Protein AF-A0A829Z7B9-F1 (afdb_monomer)

Organism: NCBI:txid69824

Sequence (112 aa):
MGLICAYKDDEWYDELYELGFYLGRFIYFIDAYEDIEDDLKKGNYNPLKKMYQTKQFDERCKDILELMISEATMAFERLPIIENAEIIRNILYSGVWTKYELIKKKRMEGRK

Solvent-accessible surface area (backbone atoms only — not comparable to full-atom values): 6152 Å² total; per-residue (Å²): 86,14,66,75,56,28,75,54,97,54,99,57,22,66,42,30,22,44,21,24,33,25,42,41,48,29,56,54,51,54,49,45,60,70,41,42,72,59,29,61,73,72,69,48,91,51,94,53,60,76,50,64,79,42,98,56,31,72,58,55,52,48,54,52,41,50,52,22,43,51,50,15,45,56,26,52,72,71,47,92,65,73,79,64,40,66,60,52,46,48,39,67,75,45,47,54,57,55,54,50,52,54,49,52,50,54,52,61,59,74,72,111

Secondary structure (DSSP, 8-state):
-HHHH--S-STTHHHHHHHHHHHHHHHHHHHHHHHHHHHHHHT---TTHHHHTSTTHHHHHHHHHHHHHHHHHHHHHHS---TTHHHHHHIIIIIHHHHHHHHHHHHHHHT-

Radius of gyration: 15.91 Å; Cα contacts (8 Å, |Δi|>4): 92; chains: 1; bounding box: 40×19×47 Å

Foldseek 3Di:
DLCVQQVDDDPLSVLSSQLCVLVVVLVLLLVLVLCVVVCVVVVHDGPLVVVVVDPCSLVVSVVSNCVSLVRNVVSLVPDPDDPCSVVVCCCSVPVSVVSSVVSVVVVVVVVD

pLDDT: mean 94.7, std 6.95, range [43.78, 98.5]

Structure (mmCIF, N/CA/C/O backbone):
data_AF-A0A829Z7B9-F1
#
_entry.id   AF-A0A829Z7B9-F1
#
loop_
_atom_site.group_PDB
_atom_site.id
_atom_site.type_symbol
_atom_site.label_atom_id
_atom_site.label_alt_id
_atom_site.label_comp_id
_atom_site.label_asym_id
_atom_site.label_entity_id
_atom_site.label_seq_id
_atom_site.pdbx_PDB_ins_code
_atom_site.Cartn_x
_atom_site.Cartn_y
_atom_site.Cartn_z
_atom_site.occupancy
_atom_site.B_iso_or_equiv
_atom_site.auth_seq_id
_atom_site.auth_comp_id
_atom_site.auth_asym_id
_atom_site.auth_atom_id
_atom_site.pdbx_PDB_model_num
ATOM 1 N N . MET A 1 1 ? -6.009 -2.625 -9.586 1.00 83.31 1 MET A N 1
ATOM 2 C CA . MET A 1 1 ? -5.391 -1.457 -10.248 1.00 83.31 1 MET A CA 1
ATOM 3 C C . MET A 1 1 ? -4.169 -1.813 -11.102 1.00 83.31 1 MET A C 1
ATOM 5 O O . MET A 1 1 ? -3.734 -0.935 -11.826 1.00 83.31 1 MET A O 1
ATOM 9 N N . GLY A 1 2 ? -3.670 -3.062 -11.125 1.00 91.38 2 GLY A N 1
ATOM 10 C CA . GLY A 1 2 ? -2.491 -3.445 -11.932 1.00 91.38 2 GLY A CA 1
ATOM 11 C C . GLY A 1 2 ? -2.566 -3.062 -13.414 1.00 91.38 2 GLY A C 1
ATOM 12 O O . GLY A 1 2 ? -1.649 -2.435 -13.927 1.00 91.38 2 GLY A O 1
ATOM 13 N N . LEU A 1 3 ? -3.714 -3.295 -14.061 1.00 93.56 3 LEU A N 1
ATOM 14 C CA . LEU A 1 3 ? -3.943 -2.925 -15.468 1.00 93.56 3 LEU A CA 1
ATOM 15 C C . LEU A 1 3 ? -3.804 -1.420 -15.767 1.00 93.56 3 LEU A C 1
ATOM 17 O O . LEU A 1 3 ? -3.608 -1.052 -16.917 1.00 93.56 3 LEU A O 1
ATOM 21 N N . ILE A 1 4 ? -3.927 -0.544 -14.762 1.00 92.31 4 ILE A N 1
ATOM 22 C CA . ILE A 1 4 ? -3.727 0.903 -14.951 1.00 92.31 4 ILE A CA 1
ATOM 23 C C . ILE A 1 4 ? -2.240 1.204 -15.181 1.00 92.31 4 ILE A C 1
ATOM 25 O O . ILE A 1 4 ? -1.909 2.097 -15.954 1.00 92.31 4 ILE A O 1
ATOM 29 N N . CYS A 1 5 ? -1.351 0.461 -14.520 1.00 93.44 5 CYS A N 1
ATOM 30 C CA . CYS A 1 5 ? 0.095 0.598 -14.673 1.00 93.44 5 CYS A CA 1
ATOM 31 C C . CYS A 1 5 ? 0.612 -0.198 -15.880 1.00 93.44 5 CYS A C 1
ATOM 33 O O . CYS A 1 5 ? 1.442 0.304 -16.633 1.00 93.44 5 CYS A O 1
ATOM 35 N N . ALA A 1 6 ? 0.087 -1.405 -16.099 1.00 96.12 6 ALA A N 1
ATOM 36 C CA . ALA A 1 6 ? 0.441 -2.273 -17.219 1.00 96.12 6 ALA A CA 1
ATOM 37 C C . ALA A 1 6 ? -0.373 -1.930 -18.481 1.00 96.12 6 ALA A C 1
ATOM 39 O O . ALA A 1 6 ? -1.229 -2.696 -18.923 1.00 96.12 6 ALA A O 1
ATOM 40 N N . TYR A 1 7 ? -0.140 -0.737 -19.041 1.00 92.38 7 TYR A N 1
ATOM 41 C CA . TYR A 1 7 ? -0.904 -0.237 -20.193 1.00 92.38 7 TYR A CA 1
ATOM 42 C C . TYR A 1 7 ? -0.614 -0.994 -21.501 1.00 92.38 7 TYR A C 1
ATOM 44 O O . TYR A 1 7 ? -1.411 -0.931 -22.440 1.00 92.38 7 TYR A O 1
ATOM 52 N N . LYS A 1 8 ? 0.537 -1.669 -21.576 1.00 95.12 8 LYS A N 1
ATOM 53 C CA . LYS A 1 8 ? 1.028 -2.381 -22.752 1.00 95.12 8 LYS A CA 1
ATOM 54 C C . LYS A 1 8 ? 1.502 -3.770 -22.350 1.00 95.12 8 LYS A C 1
ATOM 56 O O . LYS A 1 8 ? 2.154 -3.918 -21.326 1.00 95.12 8 LYS A O 1
ATOM 61 N N . ASP A 1 9 ? 1.147 -4.750 -23.173 1.00 96.25 9 ASP A N 1
ATOM 62 C CA . ASP A 1 9 ? 1.595 -6.139 -23.070 1.00 96.25 9 ASP A CA 1
ATOM 63 C C . ASP A 1 9 ? 2.992 -6.256 -23.703 1.00 96.25 9 ASP A C 1
ATOM 65 O O . ASP A 1 9 ? 3.135 -6.444 -24.914 1.00 96.25 9 ASP A O 1
ATOM 69 N N . ASP A 1 10 ? 4.018 -5.969 -22.903 1.00 96.81 10 ASP A N 1
ATOM 70 C CA . ASP A 1 10 ? 5.433 -6.041 -23.268 1.00 96.81 10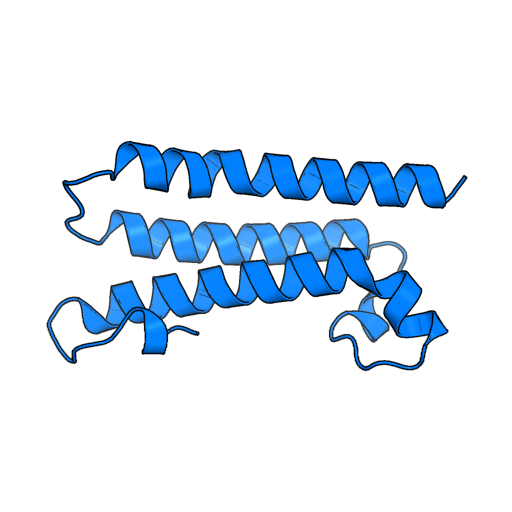 ASP A CA 1
ATOM 71 C C . ASP A 1 10 ? 6.278 -6.621 -22.126 1.00 96.81 10 ASP A C 1
ATOM 73 O O . ASP A 1 10 ? 5.741 -7.122 -21.140 1.00 96.81 10 ASP A O 1
ATOM 77 N N . GLU A 1 11 ? 7.604 -6.595 -22.263 1.00 97.12 11 GLU A N 1
ATOM 78 C CA . GLU A 1 11 ? 8.513 -7.216 -21.299 1.00 97.12 11 GLU A CA 1
ATOM 79 C C . GLU A 1 11 ? 8.433 -6.636 -19.875 1.00 97.12 11 GLU A C 1
ATOM 81 O O . GLU A 1 11 ? 8.976 -7.246 -18.962 1.00 97.12 11 GLU A O 1
ATOM 86 N N . TRP A 1 12 ? 7.761 -5.494 -19.678 1.00 96.88 12 TRP A N 1
ATOM 87 C CA . TRP A 1 12 ? 7.558 -4.861 -18.369 1.00 96.88 12 TRP A CA 1
ATOM 88 C C . TRP A 1 12 ? 6.157 -5.086 -17.803 1.00 96.88 12 TRP A C 1
ATOM 90 O O . TRP A 1 12 ? 5.836 -4.550 -16.738 1.00 96.88 12 TRP A O 1
ATOM 100 N N . TYR A 1 13 ? 5.297 -5.812 -18.525 1.00 98.00 13 TYR A N 1
ATOM 101 C CA . TYR A 1 13 ? 3.895 -5.994 -18.162 1.00 98.00 13 TYR A CA 1
ATOM 102 C C . TYR A 1 13 ? 3.748 -6.554 -16.749 1.00 98.00 13 TYR A C 1
ATOM 104 O O . TYR A 1 13 ? 2.994 -5.993 -15.953 1.00 98.00 13 TYR A O 1
ATOM 112 N N . ASP A 1 14 ? 4.480 -7.623 -16.432 1.00 97.88 14 ASP A N 1
ATOM 113 C CA . ASP A 1 14 ? 4.349 -8.334 -15.163 1.00 97.88 14 ASP A CA 1
ATOM 114 C 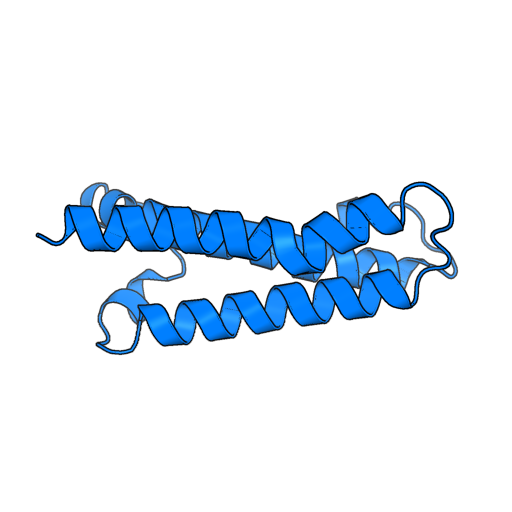C . ASP A 1 14 ? 4.764 -7.442 -13.984 1.00 97.88 14 ASP A C 1
ATOM 116 O O . ASP A 1 14 ? 3.989 -7.263 -13.041 1.00 97.88 14 ASP A O 1
ATOM 120 N N . GLU A 1 15 ? 5.923 -6.781 -14.055 1.00 98.06 15 GLU A N 1
ATOM 121 C CA . GLU A 1 15 ? 6.378 -5.869 -13.003 1.00 98.06 15 GLU A CA 1
ATOM 122 C C . GLU A 1 15 ? 5.472 -4.640 -12.856 1.00 98.06 15 GLU A C 1
ATOM 124 O O . GLU A 1 15 ? 5.156 -4.230 -11.735 1.00 98.06 15 GLU A O 1
ATOM 129 N N . LEU A 1 16 ? 5.016 -4.042 -13.963 1.00 97.88 16 LEU A N 1
ATOM 130 C CA . LEU A 1 16 ? 4.082 -2.913 -13.917 1.00 97.88 16 LEU A CA 1
ATOM 131 C C . LEU A 1 16 ? 2.728 -3.334 -13.341 1.00 97.88 16 LEU A C 1
ATOM 133 O O . LEU A 1 16 ? 2.118 -2.578 -12.573 1.00 97.88 16 LEU A O 1
ATOM 137 N N . TYR A 1 17 ? 2.256 -4.533 -13.684 1.00 98.38 17 TYR A N 1
ATOM 138 C CA . TYR A 1 17 ? 1.015 -5.078 -13.160 1.00 98.38 17 TYR A CA 1
ATOM 139 C C . TYR A 1 17 ? 1.132 -5.303 -11.657 1.00 98.38 17 TYR A C 1
ATOM 141 O O . TYR A 1 17 ? 0.257 -4.849 -10.917 1.00 98.38 17 TYR A O 1
ATOM 149 N N . GLU A 1 18 ? 2.200 -5.959 -11.197 1.00 98.38 18 GLU A N 1
ATOM 150 C CA . GLU A 1 18 ? 2.458 -6.202 -9.777 1.00 98.38 18 GLU A CA 1
ATOM 151 C C . GLU A 1 18 ? 2.564 -4.891 -8.998 1.00 98.38 18 GLU A C 1
ATOM 153 O O . GLU A 1 18 ? 1.860 -4.720 -7.998 1.00 98.38 18 GLU A O 1
ATOM 158 N N . LEU A 1 19 ? 3.346 -3.927 -9.494 1.00 97.94 19 LEU A N 1
ATOM 159 C CA . LEU A 1 19 ? 3.464 -2.598 -8.897 1.00 97.94 19 LEU A CA 1
ATOM 160 C C . LEU A 1 19 ? 2.082 -1.959 -8.708 1.00 97.94 19 LEU A C 1
ATOM 162 O O . LEU A 1 19 ? 1.706 -1.595 -7.592 1.00 97.94 19 LEU A O 1
ATOM 166 N N . GLY A 1 20 ? 1.288 -1.865 -9.778 1.00 97.56 20 GLY A N 1
ATOM 167 C CA . GLY A 1 20 ? -0.045 -1.265 -9.722 1.00 97.56 20 GLY A CA 1
ATOM 168 C C . GLY A 1 20 ? -1.055 -2.080 -8.909 1.00 97.56 20 GLY A C 1
ATOM 169 O O . GLY A 1 20 ? -1.992 -1.529 -8.322 1.00 97.56 20 GLY A O 1
ATOM 170 N N . PHE A 1 21 ? -0.900 -3.402 -8.864 1.00 98.31 21 PHE A N 1
ATOM 171 C CA . PHE A 1 21 ? -1.751 -4.295 -8.091 1.00 98.31 21 PHE A CA 1
ATOM 172 C C . PHE A 1 21 ? -1.537 -4.075 -6.597 1.00 98.31 21 PHE A C 1
ATOM 174 O O . PHE A 1 21 ? -2.494 -3.754 -5.887 1.00 98.31 21 PHE A O 1
ATOM 181 N N . TYR A 1 22 ? -0.296 -4.184 -6.134 1.00 98.50 22 TYR A N 1
ATOM 182 C CA . TYR A 1 22 ? 0.041 -4.068 -4.724 1.00 98.50 22 TYR A CA 1
ATOM 183 C C . TYR A 1 22 ? -0.087 -2.634 -4.210 1.00 98.50 22 TYR A C 1
ATOM 185 O O . TYR A 1 22 ? -0.712 -2.424 -3.168 1.00 98.50 22 TYR A O 1
ATOM 193 N N . LEU A 1 23 ? 0.368 -1.636 -4.975 1.00 97.69 23 LEU A N 1
ATOM 194 C CA . LEU A 1 23 ? 0.188 -0.228 -4.613 1.00 97.69 23 LEU A CA 1
ATOM 195 C C . LEU A 1 23 ? -1.298 0.143 -4.533 1.00 97.69 23 LEU A C 1
ATOM 197 O O . LEU A 1 23 ? -1.733 0.796 -3.586 1.00 97.69 23 LEU A O 1
ATOM 201 N N . GLY A 1 24 ? -2.109 -0.324 -5.485 1.00 97.06 24 GLY A N 1
ATOM 202 C CA . GLY A 1 24 ? -3.553 -0.102 -5.447 1.00 97.06 24 GLY A CA 1
ATOM 203 C C . GLY A 1 24 ? -4.217 -0.737 -4.225 1.00 97.06 24 GLY A C 1
ATOM 204 O O . GLY A 1 24 ? -5.102 -0.133 -3.623 1.00 97.06 24 GLY A O 1
ATOM 205 N N . ARG A 1 25 ? -3.781 -1.936 -3.817 1.00 97.88 25 ARG A N 1
ATOM 206 C CA . ARG A 1 25 ? -4.277 -2.576 -2.589 1.00 97.88 25 ARG A CA 1
ATOM 207 C C . ARG A 1 25 ? -3.823 -1.842 -1.335 1.00 97.88 25 ARG A C 1
ATOM 209 O O . ARG A 1 25 ? -4.629 -1.715 -0.421 1.00 97.88 25 ARG A O 1
ATOM 216 N N . PHE A 1 26 ? -2.591 -1.335 -1.300 1.00 97.88 26 PHE A N 1
ATOM 217 C CA . PHE A 1 26 ? -2.125 -0.472 -0.217 1.00 97.88 26 PHE A CA 1
ATOM 218 C C . PHE A 1 26 ? -3.052 0.740 -0.056 1.00 97.88 26 PHE A C 1
ATOM 220 O O . PHE A 1 26 ? -3.581 0.956 1.031 1.00 97.88 26 PHE A O 1
ATOM 227 N N . ILE A 1 27 ? -3.312 1.472 -1.149 1.00 96.56 27 ILE A N 1
ATOM 228 C CA . ILE A 1 27 ? -4.199 2.649 -1.160 1.00 96.56 27 ILE A CA 1
ATOM 229 C C . ILE A 1 27 ? -5.613 2.271 -0.701 1.00 96.56 27 ILE A C 1
ATOM 231 O O . ILE A 1 27 ? -6.187 2.939 0.151 1.00 96.56 27 ILE A O 1
ATOM 235 N N . TYR A 1 28 ? -6.159 1.170 -1.214 1.00 96.88 28 TYR A N 1
ATOM 236 C CA . TYR A 1 28 ? -7.485 0.702 -0.818 1.00 96.88 28 TYR A CA 1
ATOM 237 C C . TYR A 1 28 ? -7.572 0.347 0.674 1.00 96.88 28 TYR A C 1
ATOM 239 O O . TYR A 1 28 ? -8.541 0.696 1.344 1.00 96.88 28 TYR A O 1
ATOM 247 N N . PHE A 1 29 ? -6.569 -0.349 1.215 1.00 98.00 29 PHE A N 1
ATOM 248 C CA . PHE A 1 29 ? -6.590 -0.770 2.614 1.00 98.00 29 PHE A CA 1
ATOM 249 C C . PHE A 1 29 ? -6.301 0.364 3.589 1.00 98.00 29 PHE A C 1
ATOM 251 O O . PHE A 1 29 ? -6.883 0.363 4.671 1.00 98.00 29 PHE A O 1
ATOM 258 N N . ILE A 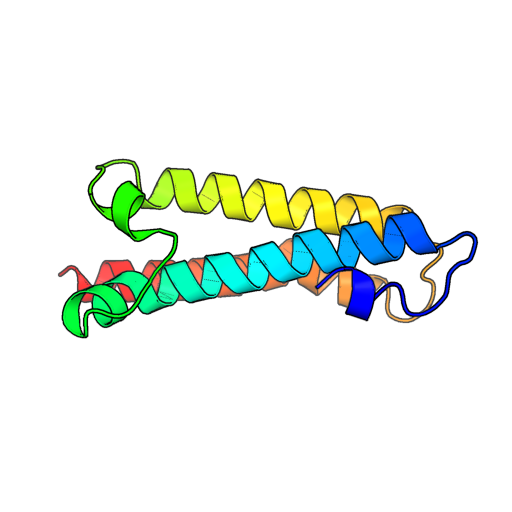1 30 ? -5.432 1.317 3.244 1.00 97.12 30 ILE A N 1
ATOM 259 C CA . ILE A 1 30 ? -5.157 2.457 4.125 1.00 97.12 30 ILE A CA 1
ATOM 260 C C . ILE A 1 30 ? -6.366 3.395 4.213 1.00 97.12 30 ILE A C 1
ATOM 262 O O . ILE A 1 30 ? -6.647 3.897 5.297 1.00 97.12 30 ILE A O 1
ATOM 266 N N . ASP A 1 31 ? -7.109 3.557 3.116 1.00 96.62 31 ASP A N 1
ATOM 267 C CA . ASP A 1 31 ? -8.377 4.296 3.058 1.00 96.62 31 ASP A CA 1
ATOM 268 C C . ASP A 1 31 ? -9.460 3.592 3.890 1.00 96.62 31 ASP A C 1
ATOM 270 O O . ASP A 1 31 ? -9.989 4.156 4.844 1.00 96.62 31 ASP A O 1
ATOM 274 N N . ALA A 1 32 ? -9.659 2.286 3.663 1.00 97.38 32 ALA A N 1
ATOM 275 C CA . ALA A 1 32 ? -10.563 1.478 4.480 1.00 97.38 32 ALA A CA 1
ATOM 276 C C . ALA A 1 32 ? -1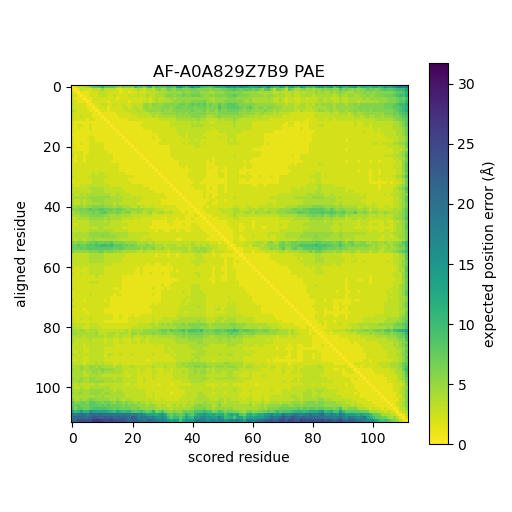0.182 1.479 5.971 1.00 97.38 32 ALA A C 1
ATOM 278 O O . ALA A 1 32 ? -11.054 1.360 6.833 1.00 97.38 32 ALA A O 1
ATOM 279 N N . TYR A 1 33 ? -8.889 1.579 6.290 1.00 96.88 33 TYR A N 1
ATOM 280 C CA . TYR A 1 33 ? -8.416 1.745 7.657 1.00 96.88 33 TYR A CA 1
ATOM 281 C C . TYR A 1 33 ? -8.748 3.146 8.185 1.00 96.88 33 TYR A C 1
ATOM 283 O O . TYR A 1 33 ? -9.254 3.233 9.296 1.00 96.88 33 TYR A O 1
ATOM 291 N N . GLU A 1 34 ? -8.520 4.225 7.437 1.00 95.88 34 GLU A N 1
ATOM 292 C CA . GLU A 1 34 ? -8.884 5.593 7.847 1.00 95.88 34 GLU A CA 1
ATOM 293 C C . GLU A 1 34 ? -10.393 5.724 8.142 1.00 95.88 34 GLU A C 1
ATOM 295 O O . GLU A 1 34 ? -10.750 6.299 9.171 1.00 95.88 34 GLU A O 1
ATOM 300 N N . ASP A 1 35 ? -11.250 5.091 7.333 1.00 96.06 35 ASP A N 1
ATOM 301 C CA . ASP A 1 35 ? -12.706 5.303 7.351 1.00 96.06 35 ASP A CA 1
ATOM 302 C C . ASP A 1 35 ? -13.532 4.273 8.145 1.00 96.06 35 ASP A C 1
ATOM 304 O O . ASP A 1 35 ? -14.745 4.442 8.302 1.00 96.06 35 ASP A O 1
ATOM 308 N N . ILE A 1 36 ? -12.922 3.209 8.688 1.00 95.69 36 ILE A N 1
ATOM 309 C CA . ILE A 1 36 ? -13.661 2.080 9.291 1.00 95.69 36 ILE A CA 1
ATOM 310 C C . ILE A 1 36 ? -14.686 2.500 10.355 1.00 95.69 36 ILE A C 1
ATOM 312 O O . ILE A 1 36 ? -15.800 1.978 10.356 1.00 95.69 36 ILE A O 1
ATOM 316 N N . GLU A 1 37 ? -14.368 3.432 11.257 1.00 93.44 37 GLU A N 1
ATOM 317 C CA . GLU A 1 37 ? -15.331 3.903 12.258 1.00 93.44 37 GLU A CA 1
ATOM 318 C C . GLU A 1 37 ? -16.570 4.549 11.624 1.00 93.44 37 GLU A C 1
ATOM 320 O O . GLU A 1 37 ? -17.697 4.297 12.060 1.00 93.44 37 GLU A O 1
ATOM 325 N N . ASP A 1 38 ? -16.375 5.387 10.610 1.00 94.69 38 ASP A N 1
ATOM 326 C CA . ASP A 1 38 ? -17.456 6.138 9.980 1.00 94.69 38 ASP A CA 1
ATOM 327 C C . ASP A 1 38 ? -18.267 5.267 9.022 1.00 94.69 38 ASP A C 1
ATOM 329 O O . ASP A 1 38 ? -19.496 5.386 8.983 1.00 94.69 38 ASP A O 1
ATOM 333 N N . ASP A 1 39 ? -17.621 4.325 8.338 1.00 96.75 39 ASP A N 1
ATOM 334 C CA . ASP A 1 39 ? -18.302 3.314 7.538 1.00 96.75 39 ASP A CA 1
ATOM 335 C C . ASP A 1 39 ? -19.206 2.428 8.392 1.00 96.75 39 ASP A C 1
ATOM 337 O O . ASP A 1 39 ? -20.351 2.159 8.020 1.00 96.75 39 ASP A O 1
ATOM 341 N N . LEU A 1 40 ? -18.738 2.015 9.575 1.00 95.06 40 LEU A N 1
ATOM 342 C CA . LEU A 1 40 ? -19.550 1.223 10.497 1.00 95.06 40 LEU A CA 1
ATOM 343 C C . LEU A 1 40 ? -20.759 2.003 11.018 1.00 95.06 40 LEU A C 1
ATOM 345 O O . LEU A 1 40 ? -21.845 1.428 11.098 1.00 95.06 40 LEU A O 1
ATOM 349 N N . LYS A 1 41 ? -20.603 3.298 11.329 1.00 95.25 41 LYS A N 1
ATOM 350 C CA . LYS A 1 41 ? -21.718 4.163 11.756 1.00 95.25 41 LYS A CA 1
ATOM 351 C C . LYS A 1 41 ? -22.754 4.361 10.649 1.00 95.25 41 LYS A C 1
ATOM 353 O O . LYS A 1 41 ? -23.948 4.361 10.932 1.00 95.25 41 LYS A O 1
ATOM 358 N N . LYS A 1 42 ? -22.304 4.542 9.404 1.00 96.38 42 LYS A N 1
ATOM 359 C CA . LYS A 1 42 ? -23.168 4.793 8.236 1.00 96.38 42 LYS A CA 1
ATOM 360 C C . LYS A 1 42 ? -23.762 3.514 7.637 1.00 96.38 42 LYS A C 1
ATOM 362 O O . LYS A 1 42 ? -24.656 3.595 6.802 1.00 96.38 42 LYS A O 1
ATOM 367 N N . GLY A 1 43 ? -23.288 2.342 8.061 1.00 95.25 43 GLY A N 1
ATOM 368 C CA . GLY A 1 43 ? -23.689 1.058 7.486 1.00 95.25 43 GLY A CA 1
ATOM 369 C C . GLY A 1 43 ? -23.068 0.782 6.113 1.00 95.25 43 GLY A C 1
ATOM 370 O O . GLY A 1 43 ? -23.547 -0.099 5.399 1.00 95.25 43 GLY A O 1
ATOM 371 N N . ASN A 1 44 ? -22.004 1.502 5.752 1.00 97.31 44 ASN A N 1
ATOM 372 C CA . ASN A 1 44 ? -21.271 1.292 4.511 1.00 97.31 44 ASN A CA 1
ATOM 373 C C . ASN A 1 44 ? -20.504 -0.036 4.541 1.00 97.31 44 ASN A C 1
ATOM 375 O O . ASN A 1 44 ? -20.161 -0.583 5.598 1.00 97.31 44 ASN A O 1
ATOM 379 N N . TYR A 1 45 ? -20.212 -0.562 3.353 1.00 96.62 45 TYR A N 1
ATOM 380 C CA . TYR A 1 45 ? -19.300 -1.689 3.226 1.00 96.62 45 TYR A CA 1
ATOM 381 C C . TYR A 1 45 ? -17.867 -1.239 3.516 1.00 96.62 45 TYR A C 1
ATOM 383 O O . TYR A 1 45 ? -17.375 -0.314 2.882 1.00 96.62 45 TYR A O 1
ATOM 391 N N . ASN A 1 46 ? -17.184 -1.964 4.401 1.00 97.94 46 ASN A N 1
ATOM 392 C CA . ASN A 1 46 ? -15.754 -1.812 4.629 1.00 97.94 46 ASN A CA 1
ATOM 393 C C . ASN A 1 46 ? -15.102 -3.206 4.720 1.00 97.94 46 ASN A C 1
ATOM 395 O O . ASN A 1 46 ? -15.577 -4.052 5.493 1.00 97.94 46 ASN A O 1
ATOM 399 N N . PRO A 1 47 ? -14.024 -3.474 3.958 1.00 97.00 47 PRO A N 1
ATOM 400 C CA . PRO A 1 47 ? -13.383 -4.792 3.907 1.00 97.00 47 PRO A CA 1
ATOM 401 C C . PRO A 1 47 ? -12.782 -5.222 5.253 1.00 97.00 47 PRO A C 1
ATOM 403 O O . PRO A 1 47 ? -12.626 -6.416 5.513 1.00 97.00 47 PRO A O 1
ATOM 406 N N . LEU A 1 48 ? -12.475 -4.270 6.135 1.00 97.25 48 LEU A N 1
ATOM 407 C CA . LEU A 1 48 ? -11.834 -4.513 7.422 1.00 97.25 48 LEU A CA 1
ATOM 408 C C . LEU A 1 48 ? -12.832 -4.735 8.570 1.00 97.25 48 LEU A C 1
ATOM 410 O O . LEU A 1 48 ? -12.427 -5.069 9.685 1.00 97.25 48 LEU A O 1
ATOM 414 N N . LYS A 1 49 ? -14.142 -4.636 8.306 1.00 96.12 49 LYS A N 1
ATOM 415 C CA . LYS A 1 49 ? -15.222 -4.737 9.305 1.00 96.12 49 LYS A CA 1
ATOM 416 C C . LYS A 1 49 ? -15.106 -5.932 10.250 1.00 96.12 49 LYS A C 1
ATOM 418 O O . LYS A 1 49 ? -15.293 -5.783 11.454 1.00 96.12 49 LYS A O 1
ATOM 423 N N . LYS A 1 50 ? -14.809 -7.124 9.724 1.00 94.56 50 LYS A N 1
ATOM 424 C CA . LYS A 1 50 ? -14.663 -8.333 10.556 1.00 94.56 50 LYS A CA 1
ATOM 425 C C . LYS A 1 50 ? -13.414 -8.272 11.438 1.00 94.56 50 LYS A C 1
ATOM 427 O O . LYS A 1 50 ? -13.451 -8.701 12.584 1.00 94.56 50 LYS A O 1
ATOM 432 N N . MET A 1 51 ? -12.318 -7.731 10.912 1.00 95.38 51 MET A N 1
ATOM 433 C CA . MET A 1 51 ? -11.045 -7.630 11.627 1.00 95.38 51 MET A CA 1
ATOM 434 C C . MET A 1 51 ? -11.102 -6.589 12.748 1.00 95.38 51 MET A C 1
ATOM 436 O O . MET A 1 51 ? -10.515 -6.810 13.807 1.00 95.38 51 MET A O 1
ATOM 440 N N . TYR A 1 52 ? -11.857 -5.506 12.539 1.00 95.06 52 TYR A N 1
ATOM 441 C CA . TYR A 1 52 ? -12.060 -4.427 13.511 1.00 95.06 52 TYR A CA 1
ATOM 442 C C . TYR A 1 52 ? -12.616 -4.907 14.859 1.00 95.06 52 TYR A C 1
ATOM 444 O O . TYR A 1 52 ? -12.366 -4.302 15.894 1.00 95.06 52 TYR A O 1
ATOM 452 N N . GLN A 1 53 ? -13.317 -6.042 14.878 1.00 90.94 53 GLN A N 1
ATOM 453 C CA . GLN A 1 53 ? -13.873 -6.638 16.097 1.00 90.94 53 GLN A CA 1
ATOM 454 C C . GLN A 1 53 ? -12.817 -7.331 16.980 1.00 90.94 53 GLN A C 1
ATOM 456 O O . GLN A 1 53 ? -13.140 -7.827 18.058 1.00 90.94 53 GLN A O 1
ATOM 461 N N . THR A 1 54 ? -11.559 -7.403 16.534 1.00 94.00 54 THR A N 1
ATOM 462 C CA . THR A 1 54 ? -10.474 -8.101 17.235 1.00 94.00 54 THR A CA 1
ATOM 463 C C . THR A 1 54 ? -9.517 -7.122 17.913 1.00 94.00 54 THR A C 1
ATOM 465 O O . THR A 1 54 ? -9.254 -6.036 17.407 1.00 94.00 54 THR A O 1
ATOM 468 N N . LYS A 1 55 ? -8.913 -7.530 19.038 1.00 91.38 55 LYS A N 1
ATOM 469 C CA . LYS A 1 55 ? -7.913 -6.710 19.754 1.00 91.38 55 LYS A CA 1
ATOM 470 C C . LYS A 1 55 ? -6.618 -6.469 18.960 1.00 91.38 55 LYS A C 1
ATOM 472 O O . LYS A 1 55 ? -5.865 -5.572 19.305 1.00 91.38 55 LYS A O 1
ATOM 477 N N . GLN A 1 56 ? -6.365 -7.274 17.927 1.00 94.31 56 GLN A N 1
ATOM 478 C CA . GLN A 1 56 ? -5.163 -7.232 17.079 1.00 94.31 56 GLN A CA 1
ATOM 479 C C . GLN A 1 56 ? -5.389 -6.424 15.792 1.00 94.31 56 GLN A C 1
ATOM 481 O O . GLN A 1 56 ? -4.601 -6.517 14.857 1.00 94.31 56 GLN A O 1
ATOM 486 N N . PHE A 1 57 ? -6.495 -5.683 15.698 1.00 94.88 57 PHE A N 1
ATOM 487 C CA . PHE A 1 57 ? -6.897 -5.001 14.472 1.00 94.88 57 PHE A CA 1
ATOM 488 C C . PHE A 1 57 ? -5.804 -4.083 13.903 1.00 94.88 57 PHE A C 1
ATOM 490 O O . PHE A 1 57 ? -5.445 -4.221 12.735 1.00 94.88 57 PHE A O 1
ATOM 497 N N . ASP A 1 58 ? -5.265 -3.181 14.727 1.00 93.81 58 ASP A N 1
ATOM 498 C CA . ASP A 1 58 ? -4.290 -2.183 14.276 1.00 93.81 58 ASP A CA 1
ATOM 499 C C . ASP A 1 58 ? -2.961 -2.841 13.839 1.00 93.81 58 ASP A C 1
ATOM 501 O O . ASP A 1 58 ? -2.353 -2.413 12.858 1.00 93.81 58 ASP A O 1
ATOM 505 N N . GLU A 1 59 ? -2.547 -3.915 14.522 1.00 95.25 59 GLU A N 1
ATOM 506 C CA . GLU A 1 59 ? -1.355 -4.713 14.191 1.00 95.25 59 GLU A CA 1
ATOM 507 C C . GLU A 1 59 ? -1.532 -5.442 12.856 1.00 95.25 59 GLU A C 1
ATOM 509 O O . GLU A 1 59 ? -0.751 -5.241 11.934 1.00 95.25 59 GLU A O 1
ATOM 514 N N . ARG A 1 60 ? -2.636 -6.177 12.682 1.00 96.44 60 ARG A N 1
ATOM 515 C CA . ARG A 1 60 ? -2.911 -6.893 11.427 1.00 96.44 60 ARG A CA 1
ATOM 516 C C . ARG A 1 60 ? -3.078 -5.961 10.230 1.00 96.44 60 ARG A C 1
ATOM 518 O O . ARG A 1 60 ? -2.716 -6.328 9.115 1.00 96.44 60 ARG A O 1
ATOM 525 N N . CYS A 1 61 ? -3.638 -4.767 10.433 1.00 96.75 61 CYS A N 1
ATOM 526 C CA . CYS A 1 61 ? -3.706 -3.766 9.369 1.00 96.75 61 CYS A CA 1
ATOM 527 C C . CYS A 1 61 ? -2.310 -3.285 8.978 1.00 96.75 61 CYS A C 1
ATOM 529 O O . CYS A 1 61 ? -2.042 -3.138 7.788 1.00 96.75 61 CYS A O 1
ATOM 531 N N . LYS A 1 62 ? -1.420 -3.080 9.956 1.00 96.75 62 LYS A N 1
ATOM 532 C CA . LYS A 1 62 ? -0.020 -2.742 9.691 1.00 96.75 62 LYS A CA 1
ATOM 533 C C . LYS A 1 62 ? 0.662 -3.840 8.878 1.00 96.75 62 LYS A C 1
ATOM 535 O O . LYS A 1 62 ? 1.214 -3.515 7.838 1.00 96.75 62 LYS A O 1
ATOM 540 N N . ASP A 1 63 ? 0.524 -5.106 9.271 1.00 97.75 63 ASP A N 1
ATOM 541 C CA . ASP A 1 63 ? 1.128 -6.242 8.558 1.00 97.75 63 ASP A CA 1
ATOM 542 C C . ASP A 1 63 ? 0.658 -6.326 7.098 1.00 97.75 63 ASP A C 1
ATOM 544 O O . ASP A 1 63 ? 1.446 -6.561 6.182 1.00 97.75 63 ASP A O 1
ATOM 548 N N . ILE A 1 64 ? -0.639 -6.101 6.853 1.00 97.88 64 ILE A N 1
ATOM 549 C CA . ILE A 1 64 ? -1.192 -6.080 5.493 1.00 97.88 64 ILE A CA 1
ATOM 550 C C . ILE A 1 64 ? -0.599 -4.924 4.692 1.00 97.88 64 ILE A C 1
ATOM 552 O O . ILE A 1 64 ? -0.193 -5.126 3.551 1.00 97.88 64 ILE A O 1
ATOM 556 N N . LEU A 1 65 ? -0.560 -3.719 5.263 1.00 98.19 65 LEU A N 1
ATOM 557 C CA . LEU A 1 65 ? -0.008 -2.543 4.595 1.00 98.19 65 LEU A CA 1
ATOM 558 C C . LEU A 1 65 ? 1.493 -2.703 4.314 1.00 98.19 65 LEU A C 1
ATOM 560 O O . LEU A 1 65 ? 1.928 -2.355 3.220 1.00 98.19 65 LEU A O 1
ATOM 564 N N . GLU A 1 66 ? 2.253 -3.275 5.253 1.00 98.12 66 GLU A N 1
ATOM 565 C CA . GLU A 1 66 ? 3.668 -3.626 5.081 1.00 98.12 66 GLU A CA 1
ATOM 566 C C . GLU A 1 66 ? 3.841 -4.588 3.914 1.00 98.12 66 GLU A C 1
ATOM 568 O O . GLU A 1 66 ? 4.573 -4.274 2.980 1.00 98.12 66 GLU A O 1
ATOM 573 N N . LEU A 1 67 ? 3.092 -5.693 3.897 1.00 98.31 67 LEU A N 1
ATOM 574 C CA . LEU A 1 67 ? 3.140 -6.648 2.795 1.00 98.31 67 LEU A CA 1
ATOM 575 C C . LEU A 1 67 ? 2.821 -5.974 1.454 1.00 98.31 67 LEU A C 1
ATOM 577 O O . LEU A 1 67 ? 3.564 -6.142 0.493 1.00 98.31 67 LEU A O 1
ATOM 581 N N . MET A 1 68 ? 1.744 -5.185 1.372 1.00 98.25 68 MET A N 1
ATOM 582 C CA . MET A 1 68 ? 1.365 -4.539 0.111 1.00 98.25 68 MET A CA 1
ATOM 583 C C . MET A 1 68 ? 2.445 -3.574 -0.381 1.00 98.25 68 MET A C 1
ATOM 585 O O . MET A 1 68 ? 2.775 -3.592 -1.564 1.00 98.25 68 MET A O 1
ATOM 589 N N . ILE A 1 69 ? 3.016 -2.733 0.486 1.00 98.12 69 ILE A N 1
ATOM 590 C CA . ILE A 1 69 ? 4.040 -1.800 0.014 1.00 98.12 69 ILE A CA 1
ATOM 591 C C . ILE A 1 69 ? 5.373 -2.493 -0.275 1.00 98.12 69 ILE A C 1
ATOM 593 O O . ILE A 1 69 ? 6.045 -2.115 -1.232 1.00 98.12 69 ILE A O 1
ATOM 597 N N . SER A 1 70 ? 5.747 -3.526 0.483 1.00 98.00 70 SER A N 1
ATOM 598 C CA . SER A 1 70 ? 6.953 -4.310 0.212 1.00 98.00 70 SER A CA 1
ATOM 599 C C . SER A 1 70 ? 6.895 -4.957 -1.168 1.00 98.00 70 SER A C 1
ATOM 601 O O . SER A 1 70 ? 7.833 -4.800 -1.944 1.00 98.00 70 SER A O 1
ATOM 603 N N . GLU A 1 71 ? 5.778 -5.596 -1.520 1.00 98.38 71 GLU A N 1
ATOM 604 C CA . GLU A 1 71 ? 5.594 -6.205 -2.841 1.00 98.38 71 GLU A CA 1
ATOM 605 C C . GLU A 1 71 ? 5.596 -5.161 -3.970 1.00 98.38 71 GLU A C 1
ATOM 607 O O . GLU A 1 71 ? 6.284 -5.333 -4.977 1.00 98.38 71 GLU A O 1
ATOM 612 N N . ALA A 1 72 ? 4.912 -4.024 -3.777 1.00 98.19 72 ALA A N 1
ATOM 613 C CA . ALA A 1 72 ? 4.949 -2.914 -4.733 1.00 98.19 72 ALA A CA 1
ATOM 614 C C . ALA A 1 72 ? 6.379 -2.391 -4.946 1.00 98.19 72 ALA A C 1
ATOM 616 O O . ALA A 1 72 ? 6.797 -2.122 -6.070 1.00 98.19 72 ALA A O 1
ATOM 617 N N . THR A 1 73 ? 7.149 -2.279 -3.865 1.00 98.12 73 THR A N 1
ATOM 618 C CA . THR A 1 73 ? 8.531 -1.800 -3.908 1.00 98.12 73 THR A CA 1
ATOM 619 C C . THR A 1 73 ? 9.454 -2.795 -4.598 1.00 98.12 73 THR A C 1
ATOM 621 O O . THR A 1 73 ? 10.273 -2.397 -5.419 1.00 98.12 73 THR A O 1
ATOM 624 N N . MET A 1 74 ? 9.295 -4.093 -4.334 1.00 98.19 74 MET A N 1
ATOM 625 C CA . MET A 1 74 ? 10.062 -5.129 -5.025 1.00 98.19 74 MET A CA 1
ATOM 626 C C . MET A 1 74 ? 9.803 -5.126 -6.534 1.00 98.19 74 MET A C 1
ATOM 628 O O . MET A 1 74 ? 10.753 -5.256 -7.302 1.00 98.19 74 MET A O 1
ATOM 632 N N . ALA A 1 75 ? 8.547 -4.959 -6.960 1.00 98.06 75 ALA A N 1
ATOM 633 C CA . ALA A 1 75 ? 8.210 -4.820 -8.375 1.00 98.06 75 ALA A CA 1
ATOM 634 C C . ALA A 1 75 ? 8.835 -3.553 -8.983 1.00 98.06 75 ALA A C 1
ATOM 636 O O . ALA A 1 75 ? 9.444 -3.612 -10.049 1.00 98.06 75 ALA A O 1
ATOM 637 N N . PHE A 1 76 ? 8.767 -2.423 -8.271 1.00 98.06 76 PHE A N 1
ATOM 638 C CA . PHE A 1 76 ? 9.395 -1.173 -8.701 1.00 98.06 76 PHE A CA 1
ATOM 639 C C . PHE A 1 76 ? 10.915 -1.299 -8.896 1.00 98.06 76 PHE A C 1
ATOM 641 O O . PHE A 1 76 ? 11.431 -0.830 -9.905 1.00 98.06 76 PHE A O 1
ATOM 648 N N . GLU A 1 77 ? 11.636 -1.945 -7.976 1.00 97.81 77 GLU A N 1
ATOM 649 C CA . GLU A 1 77 ? 13.101 -2.070 -8.066 1.00 97.81 77 GLU A CA 1
ATOM 650 C C . GLU A 1 77 ? 13.573 -3.008 -9.193 1.00 97.81 77 GLU A C 1
ATOM 652 O O . GLU A 1 77 ? 14.737 -2.948 -9.586 1.00 97.81 77 GLU A O 1
ATOM 657 N N . ARG A 1 78 ? 12.694 -3.868 -9.729 1.00 97.31 78 ARG A N 1
ATOM 658 C CA . ARG A 1 78 ? 12.990 -4.691 -10.915 1.00 97.31 78 ARG A CA 1
ATOM 659 C C . ARG A 1 78 ? 12.834 -3.926 -12.230 1.00 97.31 78 ARG A C 1
ATOM 661 O O . ARG A 1 78 ? 13.422 -4.326 -13.232 1.00 97.31 78 ARG A O 1
ATOM 668 N N . LEU A 1 79 ? 12.070 -2.833 -12.234 1.00 97.06 79 LEU A N 1
ATOM 669 C CA . LEU A 1 79 ? 11.864 -2.012 -13.422 1.00 97.06 79 LEU A CA 1
ATOM 670 C C . LEU A 1 79 ? 13.091 -1.125 -13.699 1.00 97.06 79 LEU A C 1
ATOM 672 O O . LEU A 1 79 ? 13.677 -0.563 -12.770 1.00 97.06 79 LEU A O 1
ATOM 676 N N . PRO A 1 80 ? 13.454 -0.893 -14.973 1.00 96.06 80 PRO A N 1
ATOM 677 C CA . PRO A 1 80 ? 14.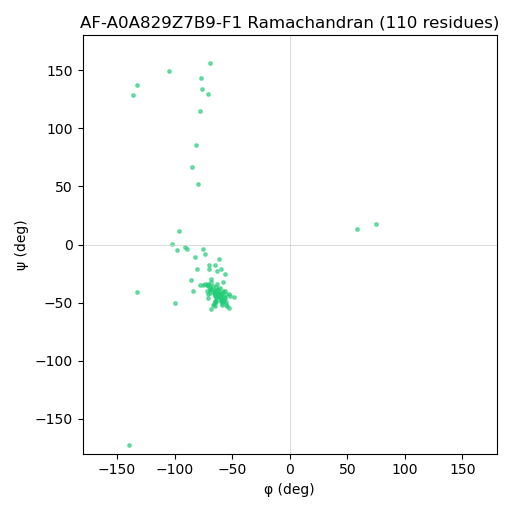578 -0.040 -15.356 1.00 96.06 80 PRO A CA 1
ATOM 678 C C . PRO A 1 80 ? 14.198 1.452 -15.301 1.00 96.06 80 PRO A C 1
ATOM 680 O O . PRO A 1 80 ? 14.367 2.194 -16.270 1.00 96.06 80 PRO A O 1
ATOM 683 N N . ILE A 1 81 ? 13.646 1.912 -14.175 1.00 95.19 81 ILE A N 1
ATOM 684 C CA . ILE A 1 81 ? 13.239 3.308 -13.997 1.00 95.19 81 ILE A CA 1
ATOM 685 C C . ILE A 1 81 ? 14.475 4.161 -13.710 1.00 95.19 81 ILE A C 1
ATOM 687 O O . ILE A 1 81 ? 15.130 4.012 -12.679 1.00 95.19 81 ILE A O 1
ATOM 691 N N . ILE A 1 82 ? 14.784 5.078 -14.626 1.00 94.88 82 ILE A N 1
ATOM 692 C CA . ILE A 1 82 ? 15.921 6.001 -14.505 1.00 94.88 82 ILE A CA 1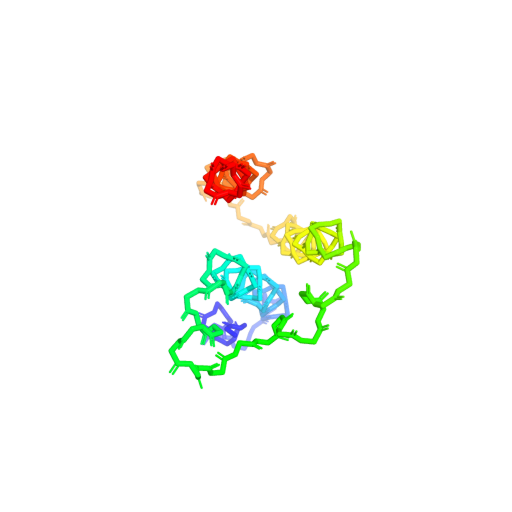
ATOM 693 C C . ILE A 1 82 ? 15.433 7.363 -14.008 1.00 94.88 82 ILE A C 1
ATOM 695 O O . ILE A 1 82 ? 15.952 7.916 -13.038 1.00 94.88 82 ILE A O 1
ATOM 699 N N . GLU A 1 83 ? 14.403 7.903 -14.656 1.00 96.38 83 GLU A N 1
ATOM 700 C CA . GLU A 1 83 ? 13.864 9.216 -14.323 1.00 96.38 83 GLU A CA 1
ATOM 701 C 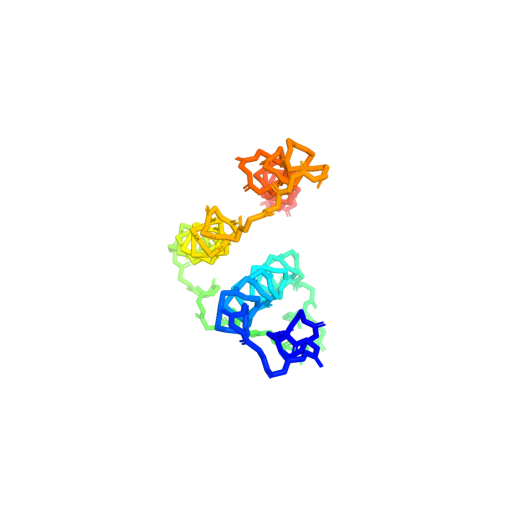C . GLU A 1 83 ? 13.017 9.164 -13.052 1.00 96.38 83 GLU A C 1
ATOM 703 O O . GLU A 1 83 ? 12.157 8.302 -12.889 1.00 96.38 83 GLU A O 1
ATOM 708 N N . ASN A 1 84 ? 13.244 10.121 -12.149 1.00 96.69 84 ASN A N 1
ATOM 70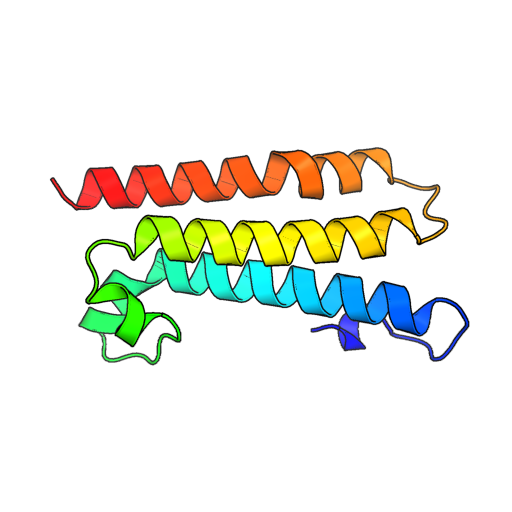9 C CA . ASN A 1 84 ? 12.498 10.279 -10.895 1.00 96.69 84 ASN A CA 1
ATOM 710 C C . ASN A 1 84 ? 12.531 9.062 -9.954 1.00 96.69 84 ASN A C 1
ATOM 712 O O . ASN A 1 84 ? 11.777 9.030 -8.979 1.00 96.69 84 ASN A O 1
ATOM 716 N N . ALA A 1 85 ? 13.418 8.090 -10.188 1.00 97.19 85 ALA A N 1
ATOM 717 C CA . ALA A 1 85 ? 13.490 6.874 -9.385 1.00 97.19 85 ALA A CA 1
ATOM 718 C C . ALA A 1 85 ? 13.679 7.182 -7.892 1.00 97.19 85 ALA A C 1
ATOM 720 O O . ALA A 1 85 ? 13.030 6.577 -7.047 1.00 97.19 85 ALA A O 1
ATOM 721 N N . GLU A 1 86 ? 14.505 8.177 -7.555 1.00 97.06 86 GLU A N 1
ATOM 722 C CA . GLU A 1 86 ? 14.714 8.619 -6.172 1.00 97.06 86 GLU A CA 1
ATOM 723 C C . GLU A 1 86 ? 13.433 9.167 -5.522 1.00 97.06 86 GLU A C 1
ATOM 725 O O . GLU A 1 86 ? 13.128 8.841 -4.377 1.00 97.06 86 GLU A O 1
ATOM 730 N N . ILE A 1 87 ? 12.640 9.948 -6.260 1.00 97.62 87 ILE A N 1
ATOM 731 C CA . ILE A 1 87 ? 11.366 10.487 -5.765 1.00 97.62 87 ILE A CA 1
ATOM 732 C C . ILE A 1 87 ? 10.395 9.338 -5.483 1.00 97.62 87 ILE A C 1
ATOM 734 O O . ILE A 1 87 ? 9.771 9.304 -4.423 1.00 97.62 87 ILE A O 1
ATOM 738 N N . ILE A 1 88 ? 10.297 8.376 -6.403 1.00 96.75 88 ILE A N 1
ATOM 739 C CA . ILE A 1 88 ? 9.409 7.220 -6.249 1.00 96.75 88 ILE A CA 1
ATOM 740 C C . ILE A 1 88 ? 9.862 6.351 -5.068 1.00 96.75 88 ILE A C 1
ATOM 742 O O . ILE A 1 88 ? 9.037 5.998 -4.228 1.00 96.75 88 ILE A O 1
ATOM 746 N N . ARG A 1 89 ? 11.169 6.099 -4.920 1.00 97.19 89 ARG A N 1
ATOM 747 C CA . ARG A 1 89 ? 11.736 5.419 -3.743 1.00 97.19 89 ARG A CA 1
ATOM 748 C C . ARG A 1 89 ? 11.383 6.137 -2.447 1.00 97.19 89 ARG A C 1
ATOM 750 O O . ARG A 1 89 ? 10.932 5.497 -1.506 1.00 97.19 89 ARG A O 1
ATOM 757 N N . ASN A 1 90 ? 11.521 7.460 -2.396 1.00 97.12 90 ASN A N 1
ATOM 758 C CA . ASN A 1 90 ? 11.166 8.233 -1.205 1.00 97.12 90 ASN A CA 1
ATOM 759 C C . ASN A 1 90 ? 9.680 8.085 -0.844 1.00 97.12 90 ASN A C 1
ATOM 761 O O . ASN A 1 90 ? 9.340 7.973 0.337 1.00 97.12 90 ASN A O 1
ATOM 765 N N . ILE A 1 91 ? 8.795 8.026 -1.843 1.00 96.12 91 ILE A N 1
ATOM 766 C CA . ILE A 1 91 ? 7.366 7.766 -1.634 1.00 96.12 91 ILE A CA 1
ATOM 767 C C . ILE A 1 91 ? 7.151 6.353 -1.071 1.00 96.12 91 ILE A C 1
ATOM 769 O O . ILE A 1 91 ? 6.508 6.222 -0.028 1.00 96.12 91 ILE A O 1
ATOM 773 N N . LEU A 1 92 ? 7.703 5.324 -1.723 1.00 96.62 92 LEU A N 1
ATOM 774 C CA . LEU A 1 92 ? 7.485 3.913 -1.381 1.00 96.62 92 LEU A CA 1
ATOM 775 C C . LEU A 1 92 ? 8.129 3.506 -0.046 1.00 96.62 92 LEU A C 1
ATOM 777 O O . LEU A 1 92 ? 7.514 2.780 0.730 1.00 96.62 92 LEU A O 1
ATOM 781 N N . TYR A 1 93 ? 9.330 4.003 0.259 1.00 94.31 93 TYR A N 1
ATOM 782 C CA . TYR A 1 93 ? 10.059 3.633 1.475 1.00 94.31 93 TYR A CA 1
ATOM 783 C C . TYR A 1 93 ? 9.683 4.457 2.703 1.00 94.31 93 TYR A C 1
A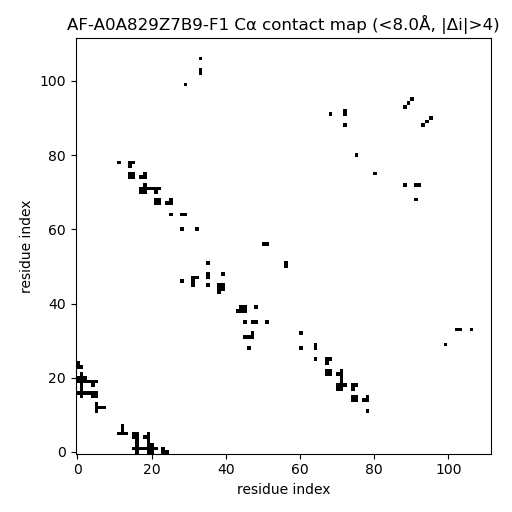TOM 785 O O . TYR A 1 93 ? 9.769 3.936 3.810 1.00 94.31 93 TYR A O 1
ATOM 793 N N . SER A 1 94 ? 9.289 5.725 2.540 1.00 93.38 94 SER A N 1
ATOM 794 C CA . SER A 1 94 ? 9.131 6.655 3.675 1.00 93.38 94 SER A CA 1
ATOM 795 C C . SER A 1 94 ? 7.812 7.429 3.652 1.00 93.38 94 SER A C 1
ATOM 797 O O . SER A 1 94 ? 7.171 7.617 4.693 1.00 93.38 94 SER A O 1
ATOM 799 N N . GLY A 1 95 ? 7.377 7.881 2.474 1.00 94.44 95 GLY A N 1
ATOM 800 C CA . GLY A 1 95 ? 6.176 8.704 2.322 1.00 94.44 95 GLY A CA 1
ATOM 801 C C . GLY A 1 95 ? 4.908 7.992 2.796 1.00 94.44 95 GLY A C 1
ATOM 802 O O . GLY A 1 95 ? 4.112 8.564 3.545 1.00 94.44 95 GLY A O 1
ATOM 803 N N . VAL A 1 96 ? 4.753 6.717 2.436 1.00 95.06 96 VAL A N 1
ATOM 804 C CA . VAL A 1 96 ? 3.594 5.914 2.850 1.00 95.06 96 VAL A CA 1
ATOM 805 C C . VAL A 1 96 ? 3.491 5.734 4.366 1.00 95.06 96 VAL A C 1
ATOM 807 O O . VAL A 1 96 ? 2.394 5.826 4.921 1.00 95.06 96 VAL A O 1
ATOM 810 N N . TRP A 1 97 ? 4.622 5.562 5.058 1.00 95.38 97 TRP A N 1
ATOM 811 C CA . TRP A 1 97 ? 4.652 5.380 6.510 1.00 95.38 97 TRP A CA 1
ATOM 812 C C . TRP A 1 97 ? 4.319 6.668 7.239 1.00 95.38 97 TRP A C 1
ATOM 814 O O . TRP A 1 97 ? 3.606 6.648 8.239 1.00 95.38 97 TRP A O 1
ATOM 824 N N . THR A 1 98 ? 4.741 7.801 6.680 1.00 94.62 98 THR A N 1
ATOM 825 C CA . THR A 1 98 ? 4.353 9.117 7.190 1.00 94.62 98 THR A CA 1
ATOM 826 C C . THR A 1 98 ? 2.830 9.281 7.168 1.00 94.62 98 THR A C 1
ATOM 828 O O . THR A 1 98 ? 2.236 9.684 8.169 1.00 94.62 98 THR A O 1
ATOM 831 N N . LYS A 1 99 ? 2.163 8.913 6.063 1.00 91.81 99 LYS A N 1
ATOM 832 C CA . LYS A 1 99 ? 0.692 8.950 5.967 1.00 91.81 99 LYS A CA 1
ATOM 833 C C . LYS A 1 99 ? 0.032 7.963 6.936 1.00 91.81 99 LYS A C 1
ATOM 835 O O . LYS A 1 99 ? -0.916 8.355 7.617 1.00 91.81 99 LYS A O 1
ATOM 840 N N . TYR A 1 100 ? 0.536 6.733 7.042 1.00 95.06 100 TYR A N 1
ATOM 841 C CA . TYR A 1 100 ? 0.021 5.736 7.988 1.00 95.06 100 TYR A CA 1
ATOM 842 C C . TYR A 1 100 ? 0.083 6.228 9.442 1.00 95.06 100 TYR A C 1
ATOM 844 O O . TYR A 1 100 ? -0.929 6.185 10.144 1.00 95.06 100 TYR A O 1
ATOM 852 N N . GLU A 1 101 ? 1.224 6.758 9.885 1.00 95.12 101 GLU A N 1
ATOM 853 C CA . GLU A 1 101 ? 1.388 7.243 11.260 1.00 95.12 101 GLU A CA 1
ATOM 854 C C . GLU A 1 101 ? 0.475 8.439 11.565 1.00 95.12 101 GLU A C 1
ATOM 856 O O . GLU A 1 101 ? -0.100 8.520 12.652 1.00 95.12 101 GLU A O 1
ATOM 861 N N . LEU A 1 102 ? 0.251 9.333 10.593 1.00 94.25 102 LEU A N 1
ATOM 862 C CA . LEU A 1 102 ? -0.723 10.421 10.735 1.00 94.25 102 LEU A CA 1
ATOM 863 C C . LEU A 1 102 ? -2.151 9.895 10.938 1.00 94.25 102 LEU A C 1
ATOM 865 O O . LEU A 1 102 ? -2.857 10.379 11.825 1.00 94.25 102 LEU A O 1
ATOM 869 N N . ILE A 1 103 ? -2.578 8.905 10.148 1.00 94.00 103 ILE A N 1
ATOM 870 C CA . ILE A 1 103 ? -3.911 8.294 10.279 1.00 94.00 103 ILE A CA 1
ATOM 871 C C . ILE A 1 103 ? -4.032 7.589 11.630 1.00 94.00 103 ILE A C 1
ATOM 873 O O . ILE A 1 103 ? -4.979 7.826 12.380 1.00 94.00 103 ILE A O 1
ATOM 877 N N . LYS A 1 104 ? -3.047 6.760 11.980 1.00 92.94 104 LYS A N 1
ATOM 878 C CA . LYS A 1 104 ? -3.007 6.040 13.254 1.00 92.94 104 LYS A CA 1
ATOM 879 C C . LYS A 1 104 ? -3.089 6.997 14.440 1.00 92.94 104 LYS A C 1
ATOM 881 O O . LYS A 1 104 ? -3.885 6.765 15.346 1.00 92.94 104 LYS A O 1
ATOM 886 N N . LYS A 1 105 ? -2.332 8.096 14.423 1.00 93.44 105 LYS A N 1
ATOM 887 C CA . LYS A 1 105 ? -2.376 9.115 15.477 1.00 93.44 105 LYS A CA 1
ATOM 888 C C . LYS A 1 105 ? -3.775 9.715 15.631 1.00 93.44 105 LYS A C 1
ATOM 890 O O . LYS A 1 105 ? -4.298 9.704 16.743 1.00 93.44 105 LYS A O 1
ATOM 895 N N . LYS A 1 106 ? -4.407 10.153 14.534 1.00 90.12 106 LYS A N 1
ATOM 896 C CA . LYS A 1 106 ? -5.783 10.688 14.558 1.00 90.12 106 LYS A CA 1
ATOM 897 C C . LYS A 1 106 ? -6.769 9.696 15.177 1.00 90.12 106 LYS A C 1
ATOM 899 O O . LYS A 1 106 ? -7.600 10.074 15.999 1.00 90.12 106 LYS A O 1
ATOM 904 N N . ARG A 1 107 ? -6.651 8.414 14.822 1.00 87.50 107 ARG A N 1
ATOM 905 C CA . ARG A 1 107 ? -7.502 7.350 15.370 1.00 87.50 107 ARG A CA 1
ATOM 906 C C . ARG A 1 107 ? -7.287 7.131 16.863 1.00 87.50 107 ARG A C 1
ATOM 908 O O . ARG A 1 107 ? -8.254 6.963 17.595 1.00 87.50 107 ARG A O 1
ATOM 915 N N . MET A 1 108 ? -6.040 7.155 17.329 1.00 84.44 108 MET A N 1
ATOM 916 C CA . MET A 1 108 ? -5.727 7.015 18.755 1.00 84.44 108 MET A CA 1
ATOM 917 C C . MET A 1 108 ? -6.192 8.222 19.579 1.00 84.44 108 MET A C 1
ATOM 919 O O . MET A 1 108 ? -6.578 8.056 20.733 1.00 84.44 108 MET A O 1
ATOM 923 N N . GLU A 1 109 ? -6.179 9.423 18.999 1.00 85.38 109 GLU A N 1
ATOM 924 C CA . GLU A 1 109 ? -6.699 10.642 19.631 1.00 85.38 109 GLU A CA 1
ATOM 925 C C . GLU A 1 109 ? -8.232 10.643 19.711 1.00 85.38 109 GLU A C 1
ATOM 927 O O . GLU A 1 109 ? -8.771 10.995 20.753 1.00 85.38 109 GLU A O 1
ATOM 932 N N . GLY A 1 110 ? -8.931 10.179 18.670 1.00 69.12 110 GLY A N 1
ATOM 933 C CA . GLY A 1 110 ? -10.397 10.062 18.659 1.00 69.12 110 GLY A CA 1
ATOM 934 C C . GLY A 1 110 ? -10.972 8.911 19.497 1.00 69.12 110 GLY A C 1
ATOM 935 O O . GLY A 1 110 ? -12.187 8.827 19.657 1.00 69.12 110 GLY A O 1
ATOM 936 N N . ARG A 1 111 ? -10.122 8.015 20.022 1.00 60.25 111 ARG A N 1
ATOM 937 C CA . ARG A 1 111 ? -10.499 6.944 20.967 1.00 60.25 111 ARG A CA 1
ATOM 938 C C . ARG A 1 111 ? -10.429 7.387 22.445 1.00 60.25 111 ARG A C 1
ATOM 940 O O . ARG A 1 111 ? -10.752 6.570 23.307 1.00 60.25 111 ARG A O 1
ATOM 947 N N . LYS A 1 112 ? -9.972 8.611 22.744 1.00 43.78 112 LYS A N 1
ATOM 948 C CA . LYS A 1 112 ? -9.981 9.204 24.098 1.00 43.78 112 LYS A CA 1
ATOM 949 C C . LYS A 1 112 ? -11.294 9.920 24.380 1.00 43.78 112 LYS A C 1
ATOM 951 O O . LYS A 1 112 ? -11.721 9.852 25.552 1.00 43.78 112 LYS A O 1
#

InterPro domains:
  IPR043740 Family of unknown function DUF5685 [PF18937] (1-101)

Mean predicted aligned error: 3.27 Å